Protein AF-G8U116-F1 (afdb_monomer)

Organism: Sulfobacillu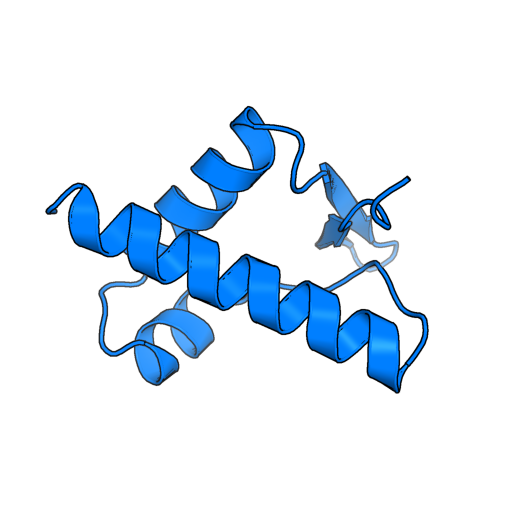s acidophilus (strain ATCC 700253 / DSM 10332 / NAL) (NCBI:txid679936)

Mean predicted aligned error: 3.7 Å

Nearest PDB structures (foldseek):
  8c7u-assembly1_C  TM=6.505E-01  e=3.101E-02  Enterococcus faecalis V583
  5ey2-assembly1_C  TM=5.864E-01  e=1.483E-02  Bacillus cereus ATCC 14579
  5ey2-assembly1_D  TM=5.858E-01  e=1.695E-02  Bacillus cereus ATCC 14579
  2b0l-assembly1_B-2  TM=5.617E-01  e=2.900E-02  Bacillus subtilis
  8c7u-assembly1_B  TM=6.507E-01  e=1.038E-01  Enterococcus faecalis V583

pLDDT: mean 91.06, std 7.83, range [50.66, 96.75]

Sequence (78 aa):
MKEENIKHAAEALDDWFRERYAKTGETDAIIDPTVWATVLGVHPAVVIAAVVWLTAKGRLQRIIRPEGRQAYRWPPAR

Foldseek 3Di:
DDPVLLVVLLVVVLVVLVVCCVVPVAQKAADDLVVSCVVSVHDSVSNVSNVVVCVVVVQWDWDQDPVRGIMIGGDDDD

Structure (mmCIF, N/CA/C/O backbone):
data_AF-G8U116-F1
#
_entry.id   AF-G8U116-F1
#
loop_
_atom_site.group_PDB
_atom_site.id
_atom_site.type_symbol
_atom_site.label_atom_id
_atom_site.label_alt_id
_atom_site.label_comp_id
_atom_site.label_asym_id
_atom_site.label_entity_id
_atom_site.label_seq_id
_atom_site.pdbx_PDB_ins_code
_atom_site.Cartn_x
_atom_site.Cartn_y
_atom_site.Cartn_z
_atom_site.occupancy
_atom_site.B_iso_or_equiv
_atom_site.auth_seq_id
_atom_site.auth_comp_id
_atom_site.auth_asym_id
_atom_site.auth_atom_id
_atom_site.pdbx_PDB_model_num
ATOM 1 N N . MET A 1 1 ? 9.583 0.257 -18.534 1.00 68.38 1 MET A N 1
ATOM 2 C CA . MET A 1 1 ? 8.415 0.226 -17.621 1.00 68.38 1 MET A CA 1
ATOM 3 C C . MET A 1 1 ? 7.241 0.850 -18.350 1.00 68.38 1 MET A C 1
ATOM 5 O O . MET A 1 1 ? 7.433 1.922 -18.905 1.00 68.38 1 MET A O 1
ATOM 9 N N . LYS A 1 2 ? 6.086 0.179 -18.416 1.00 81.62 2 LYS A N 1
ATOM 10 C CA . LYS A 1 2 ? 4.886 0.712 -19.084 1.00 81.62 2 LYS A CA 1
ATOM 11 C C . LYS A 1 2 ? 4.020 1.466 -18.073 1.00 81.62 2 LYS A C 1
ATOM 13 O O . LYS A 1 2 ? 3.857 0.983 -16.955 1.00 81.62 2 LYS A O 1
ATOM 18 N N . GLU A 1 3 ? 3.473 2.615 -18.465 1.00 84.75 3 GLU A N 1
ATOM 19 C CA . GLU A 1 3 ? 2.593 3.444 -17.620 1.00 84.75 3 GLU A CA 1
ATOM 20 C C . GLU A 1 3 ? 1.345 2.677 -17.150 1.00 84.75 3 GLU A C 1
ATOM 22 O O . GLU A 1 3 ? 0.908 2.832 -16.012 1.00 84.75 3 GLU A O 1
ATOM 27 N N . GLU A 1 4 ? 0.823 1.784 -17.992 1.00 90.12 4 GLU A N 1
ATOM 28 C CA . GLU A 1 4 ? -0.325 0.921 -17.684 1.00 90.12 4 GLU A CA 1
ATOM 29 C C . GLU A 1 4 ? -0.086 0.052 -16.442 1.00 90.12 4 GLU A C 1
ATOM 31 O O . GLU A 1 4 ? -0.960 -0.055 -15.586 1.00 90.12 4 GLU A O 1
ATOM 36 N N . ASN A 1 5 ? 1.128 -0.485 -16.274 1.00 91.75 5 ASN A N 1
ATOM 37 C CA . ASN A 1 5 ? 1.464 -1.306 -15.108 1.00 91.75 5 ASN A CA 1
ATOM 38 C C . ASN A 1 5 ? 1.445 -0.487 -13.811 1.00 91.75 5 ASN A C 1
ATOM 40 O O . ASN A 1 5 ? 1.109 -1.018 -12.757 1.00 91.75 5 ASN A O 1
ATOM 44 N N . ILE A 1 6 ? 1.816 0.796 -13.879 1.00 93.00 6 ILE A N 1
ATOM 45 C CA . ILE A 1 6 ? 1.819 1.695 -12.718 1.00 93.00 6 ILE A CA 1
ATOM 46 C C . ILE A 1 6 ? 0.382 2.029 -12.318 1.00 93.00 6 ILE A C 1
ATOM 48 O O . ILE A 1 6 ? 0.066 1.983 -11.133 1.00 93.00 6 ILE A O 1
ATOM 52 N N . LYS A 1 7 ? -0.491 2.329 -13.290 1.00 93.94 7 LYS A N 1
ATOM 53 C CA . LYS A 1 7 ? -1.913 2.600 -13.029 1.00 93.94 7 LYS A CA 1
ATOM 54 C C . LYS A 1 7 ? -2.612 1.383 -12.435 1.00 93.94 7 LYS A C 1
ATOM 56 O O . LYS A 1 7 ? -3.228 1.510 -11.386 1.00 93.94 7 LYS A O 1
ATOM 61 N N . HIS A 1 8 ? -2.421 0.207 -13.030 1.00 93.94 8 HIS A N 1
ATOM 62 C CA . HIS A 1 8 ? -3.024 -1.025 -12.528 1.00 93.94 8 HIS A CA 1
ATOM 63 C C . HIS A 1 8 ? -2.530 -1.377 -11.113 1.00 93.94 8 HIS A C 1
ATOM 65 O O . HIS A 1 8 ? -3.326 -1.709 -10.239 1.00 93.94 8 HIS A O 1
ATOM 71 N N . ALA A 1 9 ? -1.227 -1.226 -10.839 1.00 95.56 9 ALA A N 1
ATOM 72 C CA . ALA A 1 9 ? -0.697 -1.411 -9.488 1.00 95.56 9 ALA A CA 1
ATOM 73 C C . ALA A 1 9 ? -1.237 -0.367 -8.492 1.00 95.56 9 ALA A C 1
ATOM 75 O O . ALA A 1 9 ? -1.457 -0.692 -7.328 1.00 95.56 9 ALA A O 1
ATOM 76 N N . ALA A 1 10 ? -1.459 0.877 -8.928 1.00 95.19 10 ALA A N 1
ATOM 77 C CA . ALA A 1 10 ? -2.038 1.926 -8.092 1.00 95.19 10 ALA A CA 1
ATOM 78 C C . ALA A 1 10 ? -3.509 1.647 -7.753 1.00 95.19 10 ALA A C 1
ATOM 80 O O . ALA A 1 10 ? -3.899 1.817 -6.603 1.00 95.19 10 ALA A O 1
ATOM 81 N N . GLU A 1 11 ? -4.301 1.192 -8.723 1.00 95.06 11 GLU A N 1
ATOM 82 C CA . GLU A 1 11 ? -5.695 0.780 -8.517 1.00 95.06 11 GLU A CA 1
ATOM 83 C C . GLU A 1 11 ? -5.778 -0.394 -7.537 1.00 95.06 11 GLU A C 1
ATOM 85 O O . GLU A 1 11 ? -6.489 -0.306 -6.540 1.00 95.06 11 GLU A O 1
ATOM 90 N N . ALA A 1 12 ? -4.955 -1.430 -7.730 1.00 95.56 12 ALA A N 1
ATOM 91 C CA . ALA A 1 12 ? -4.912 -2.578 -6.826 1.00 95.56 12 ALA A CA 1
ATOM 92 C C . ALA A 1 12 ? -4.517 -2.198 -5.384 1.00 95.56 12 ALA A C 1
ATOM 94 O O . ALA A 1 12 ? -5.066 -2.733 -4.420 1.00 95.56 12 ALA A O 1
ATOM 95 N N . LEU A 1 13 ? -3.570 -1.266 -5.220 1.00 95.06 13 LEU A N 1
ATOM 96 C CA . LEU A 1 13 ? -3.188 -0.746 -3.904 1.00 95.06 13 LEU A CA 1
ATOM 97 C C . LEU A 1 13 ? -4.329 0.042 -3.248 1.00 95.06 13 LEU A C 1
ATOM 99 O O . LEU A 1 13 ? -4.580 -0.134 -2.057 1.00 95.06 13 LEU A O 1
ATOM 103 N N . ASP A 1 14 ? -5.007 0.909 -4.001 1.00 93.31 14 ASP A N 1
ATOM 104 C CA . ASP A 1 14 ? -6.118 1.729 -3.504 1.00 93.31 14 ASP A CA 1
ATOM 105 C C . ASP A 1 14 ? -7.321 0.864 -3.089 1.00 93.31 14 ASP A C 1
ATOM 107 O O . ASP A 1 14 ? -7.864 1.050 -1.996 1.00 93.31 14 ASP A O 1
ATOM 111 N N . ASP A 1 15 ? -7.669 -0.147 -3.892 1.00 93.94 15 ASP A N 1
ATOM 112 C CA . ASP A 1 15 ? -8.716 -1.121 -3.565 1.00 93.94 15 ASP A CA 1
ATOM 113 C C . ASP A 1 15 ? -8.384 -1.913 -2.297 1.00 93.94 15 ASP A C 1
ATOM 115 O O . ASP A 1 15 ? -9.233 -2.080 -1.418 1.00 93.94 15 ASP A O 1
ATOM 119 N N . TRP A 1 16 ? -7.129 -2.333 -2.133 1.00 94.56 16 TRP A N 1
ATOM 120 C CA . TRP A 1 16 ? -6.700 -3.016 -0.917 1.00 94.56 16 TRP A CA 1
ATOM 121 C C . TRP A 1 16 ? -6.784 -2.136 0.331 1.00 94.56 16 TRP A C 1
ATOM 123 O O . TRP A 1 16 ? -7.220 -2.614 1.382 1.00 94.56 16 TRP A O 1
ATOM 133 N N . PHE A 1 17 ? -6.408 -0.856 0.244 1.00 93.38 17 PHE A N 1
ATOM 134 C CA . PHE A 1 17 ? -6.587 0.076 1.361 1.00 93.38 17 PHE A CA 1
ATOM 135 C C . PHE A 1 17 ? -8.061 0.222 1.733 1.00 93.38 17 PHE A C 1
ATOM 137 O O . PHE A 1 17 ? -8.403 0.156 2.915 1.00 93.38 17 PHE A O 1
ATOM 144 N N . ARG A 1 18 ? -8.935 0.364 0.733 1.00 90.94 18 ARG A N 1
ATOM 145 C CA . ARG A 1 18 ? -10.383 0.459 0.929 1.00 90.94 18 ARG A CA 1
ATOM 146 C C . ARG A 1 18 ? -10.948 -0.796 1.595 1.00 90.94 18 ARG A C 1
ATOM 148 O O . ARG A 1 18 ? -11.726 -0.685 2.542 1.00 90.94 18 ARG A O 1
ATOM 155 N N . GLU A 1 19 ? -10.549 -1.981 1.141 1.00 92.88 19 GLU A N 1
ATOM 156 C CA . GLU A 1 19 ? -10.959 -3.244 1.757 1.00 92.88 19 GLU A CA 1
ATOM 157 C C . GLU A 1 19 ? -10.449 -3.393 3.189 1.00 92.88 19 GLU A C 1
ATOM 159 O O . GLU A 1 19 ? -11.198 -3.821 4.069 1.00 92.88 19 GLU A O 1
ATOM 164 N N . ARG A 1 20 ? -9.179 -3.051 3.432 1.00 92.06 20 ARG A N 1
ATOM 165 C CA . ARG A 1 20 ? -8.585 -3.073 4.770 1.00 92.06 20 ARG A CA 1
ATOM 166 C C . ARG A 1 20 ? -9.373 -2.165 5.705 1.00 92.06 20 ARG A C 1
ATOM 168 O O . ARG A 1 20 ? -9.800 -2.628 6.756 1.00 92.06 20 ARG A O 1
ATOM 175 N N . TYR A 1 21 ? -9.621 -0.923 5.296 1.00 90.25 21 TYR A N 1
ATOM 176 C CA . TYR A 1 21 ? -10.392 0.038 6.077 1.00 90.25 21 TYR A CA 1
ATOM 177 C C . TYR A 1 21 ? -11.809 -0.467 6.368 1.00 90.25 21 TYR A C 1
ATOM 179 O O . TYR A 1 21 ? -12.253 -0.409 7.510 1.00 90.25 21 TYR A O 1
ATOM 187 N N . ALA A 1 22 ? -12.499 -1.041 5.379 1.00 89.50 22 ALA A N 1
ATOM 188 C CA . ALA A 1 22 ? -13.830 -1.6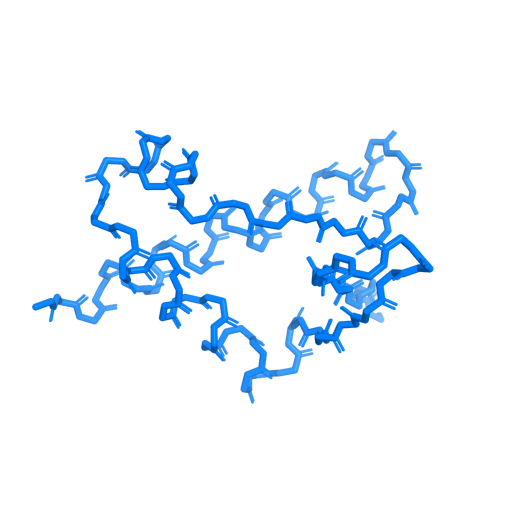13 5.582 1.00 89.50 22 ALA A CA 1
ATOM 189 C C . ALA A 1 22 ? -13.836 -2.786 6.583 1.00 89.50 22 ALA A C 1
ATOM 191 O O . ALA A 1 22 ? -14.817 -2.978 7.297 1.00 89.50 22 ALA A O 1
ATOM 192 N N . LYS A 1 23 ? -12.749 -3.568 6.643 1.00 92.44 23 LYS A N 1
ATOM 193 C CA . LYS A 1 23 ? -12.616 -4.738 7.528 1.00 92.44 23 LYS A CA 1
ATOM 194 C C . LYS A 1 23 ? -12.136 -4.384 8.938 1.00 92.44 23 LYS A C 1
ATOM 196 O O . LYS A 1 23 ? -12.560 -5.032 9.889 1.00 92.44 23 LYS A O 1
ATOM 201 N N . THR A 1 24 ? -11.237 -3.410 9.084 1.00 91.88 24 THR A N 1
ATOM 202 C CA . THR A 1 24 ? -10.540 -3.138 10.358 1.00 91.88 24 THR A CA 1
ATOM 203 C C . THR A 1 24 ? -10.753 -1.730 10.906 1.00 91.88 24 THR A C 1
ATOM 205 O O . THR A 1 24 ? -10.425 -1.478 12.061 1.00 91.88 24 THR A O 1
ATOM 208 N N . GLY A 1 25 ? -11.257 -0.796 10.098 1.00 88.81 25 GLY A N 1
ATOM 209 C CA . GLY A 1 25 ? -11.299 0.633 10.421 1.00 88.81 25 GLY A CA 1
ATOM 210 C C . GLY A 1 25 ? -9.931 1.328 10.379 1.00 88.81 25 GLY A C 1
ATOM 211 O O . GLY A 1 25 ? -9.848 2.526 10.644 1.00 88.81 25 GLY A O 1
ATOM 212 N N . GLU A 1 26 ? -8.851 0.615 10.041 1.00 89.56 26 GLU A N 1
ATOM 213 C CA . GLU A 1 26 ? -7.504 1.187 9.984 1.00 89.56 26 GLU A CA 1
ATOM 214 C C . GLU A 1 26 ? -7.237 1.877 8.645 1.00 89.56 26 GLU A C 1
ATOM 216 O O . GLU A 1 26 ? -7.437 1.303 7.575 1.00 89.56 26 GLU A O 1
ATOM 221 N N . THR A 1 27 ? -6.708 3.096 8.709 1.00 90.50 27 THR A N 1
ATOM 222 C CA . THR A 1 27 ? -6.318 3.899 7.539 1.00 90.50 27 THR A CA 1
ATOM 223 C C . THR A 1 27 ? -4.822 3.837 7.236 1.00 90.50 27 THR A C 1
ATOM 225 O O . THR A 1 27 ? -4.401 4.181 6.134 1.00 90.50 27 THR A O 1
ATOM 228 N N . ASP A 1 28 ? -4.010 3.387 8.194 1.00 91.94 28 ASP A N 1
ATOM 229 C CA . ASP A 1 28 ? -2.552 3.394 8.099 1.00 91.94 28 ASP A CA 1
ATOM 230 C C . ASP A 1 28 ? -2.025 1.990 7.801 1.00 91.94 28 ASP A C 1
ATOM 232 O O . ASP A 1 28 ? -2.273 1.057 8.567 1.00 91.94 28 ASP A O 1
ATOM 236 N N . ALA A 1 29 ? -1.210 1.841 6.757 1.00 92.56 29 ALA A N 1
ATOM 237 C CA . ALA A 1 29 ? -0.575 0.565 6.448 1.00 92.56 29 ALA A CA 1
ATOM 238 C C . ALA A 1 29 ? 0.846 0.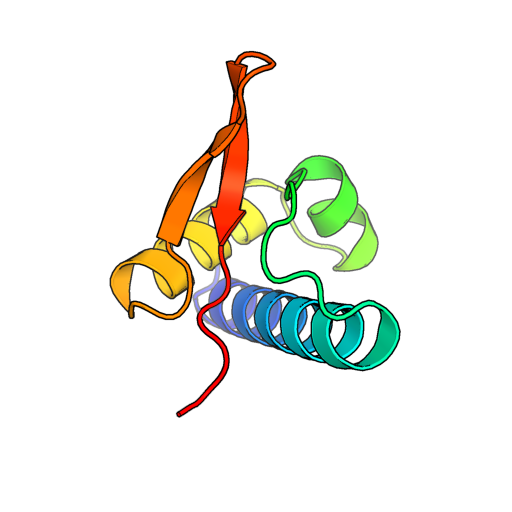711 5.891 1.00 92.56 29 ALA A C 1
ATOM 240 O O . ALA A 1 29 ? 1.217 1.721 5.291 1.00 92.56 29 ALA A O 1
ATOM 241 N N . ILE A 1 30 ? 1.654 -0.329 6.095 1.00 92.94 30 ILE A N 1
ATOM 242 C C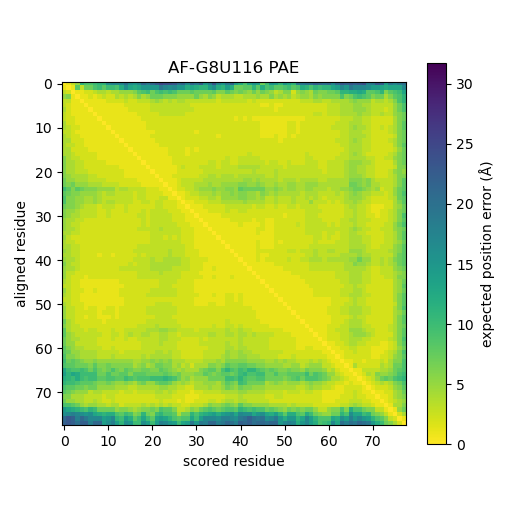A . ILE A 1 30 ? 2.989 -0.445 5.506 1.00 92.94 30 ILE A CA 1
ATOM 243 C C . ILE A 1 30 ? 2.846 -1.141 4.153 1.00 92.94 30 ILE A C 1
ATOM 245 O O . ILE A 1 30 ? 2.221 -2.197 4.059 1.00 92.94 30 ILE A O 1
ATOM 249 N N . ILE A 1 31 ? 3.449 -0.558 3.119 1.00 93.44 31 ILE A N 1
ATOM 250 C CA . ILE A 1 31 ? 3.524 -1.149 1.781 1.00 93.44 31 ILE A CA 1
ATOM 251 C C . ILE A 1 31 ? 4.950 -1.647 1.589 1.00 93.44 31 ILE A C 1
ATOM 253 O O . ILE A 1 31 ? 5.876 -0.840 1.519 1.00 93.44 31 ILE A O 1
ATOM 257 N N . ASP A 1 32 ? 5.120 -2.964 1.507 1.00 94.19 32 ASP A N 1
ATOM 258 C CA . ASP A 1 32 ? 6.382 -3.580 1.103 1.00 94.19 32 ASP A CA 1
ATOM 259 C C . ASP A 1 32 ? 6.390 -3.771 -0.426 1.00 94.19 32 ASP A C 1
ATOM 261 O O . ASP A 1 32 ? 5.600 -4.574 -0.940 1.00 94.19 32 ASP A O 1
ATOM 265 N N . PRO A 1 33 ? 7.254 -3.059 -1.177 1.00 94.19 33 PRO A N 1
ATOM 266 C CA . PRO A 1 33 ? 7.284 -3.156 -2.632 1.00 94.19 33 PRO A CA 1
ATOM 267 C C . PRO A 1 33 ? 7.588 -4.556 -3.163 1.00 94.19 33 PRO A C 1
ATOM 269 O O . PRO A 1 33 ? 7.152 -4.881 -4.261 1.00 94.19 33 PRO A O 1
ATOM 272 N N . THR A 1 34 ? 8.319 -5.381 -2.412 1.00 96.06 34 THR A N 1
ATOM 273 C CA . THR A 1 34 ? 8.709 -6.737 -2.824 1.00 96.06 34 THR A CA 1
ATOM 274 C C . THR A 1 34 ? 7.533 -7.699 -2.704 1.00 96.06 34 THR A C 1
ATOM 276 O O . THR A 1 34 ? 7.257 -8.474 -3.622 1.00 96.06 34 THR A O 1
ATOM 279 N N . VAL A 1 35 ? 6.792 -7.611 -1.596 1.00 95.69 35 VAL A N 1
ATOM 280 C CA . VAL A 1 35 ? 5.576 -8.409 -1.382 1.00 95.69 35 VAL A CA 1
ATOM 281 C C . VAL A 1 35 ? 4.537 -8.074 -2.449 1.00 95.69 35 VAL A C 1
ATOM 283 O O . VAL A 1 35 ? 4.033 -8.962 -3.131 1.00 95.69 35 VAL A O 1
ATOM 286 N N . TRP A 1 36 ? 4.274 -6.786 -2.660 1.00 95.94 36 TRP A N 1
ATOM 287 C CA . TRP A 1 36 ? 3.306 -6.329 -3.657 1.00 95.94 36 TRP A CA 1
ATOM 288 C C . TRP A 1 36 ? 3.725 -6.634 -5.092 1.00 95.94 36 TRP A C 1
ATOM 290 O O . TRP A 1 36 ? 2.885 -7.008 -5.905 1.00 95.94 36 TRP A O 1
ATOM 300 N N . ALA A 1 37 ? 5.018 -6.538 -5.402 1.00 95.44 37 ALA A N 1
ATOM 301 C CA . ALA A 1 37 ? 5.555 -6.955 -6.693 1.00 95.44 37 ALA A CA 1
ATOM 302 C C . ALA A 1 37 ? 5.256 -8.427 -6.980 1.00 95.44 37 ALA A C 1
ATOM 304 O O . ALA A 1 37 ? 4.848 -8.769 -8.088 1.00 95.44 37 ALA A O 1
ATOM 305 N N . THR A 1 38 ? 5.406 -9.276 -5.961 1.00 96.75 38 THR A N 1
ATOM 306 C CA . THR A 1 38 ? 5.136 -10.713 -6.057 1.00 96.75 38 THR A CA 1
ATOM 307 C C . THR A 1 38 ? 3.647 -10.977 -6.271 1.00 96.75 38 THR A C 1
ATOM 309 O O . THR A 1 38 ? 3.290 -11.730 -7.170 1.00 96.75 38 THR A O 1
ATOM 312 N N . VAL A 1 39 ? 2.775 -10.315 -5.500 1.00 95.12 39 VAL A N 1
ATOM 313 C CA . VAL A 1 39 ? 1.310 -10.447 -5.615 1.00 95.12 39 VAL A CA 1
ATOM 314 C C . VAL A 1 39 ? 0.800 -9.993 -6.985 1.00 95.12 39 VAL A C 1
ATOM 316 O O . VAL A 1 39 ? -0.056 -10.648 -7.570 1.00 95.12 39 VAL A O 1
ATOM 319 N N . LEU A 1 40 ? 1.329 -8.886 -7.506 1.00 94.12 40 LEU A N 1
ATOM 320 C CA . LEU A 1 40 ? 0.874 -8.288 -8.763 1.00 94.12 40 LEU A CA 1
ATOM 321 C C . LEU A 1 40 ? 1.600 -8.834 -10.004 1.00 94.12 40 LEU A C 1
ATOM 323 O O . LEU A 1 40 ? 1.240 -8.472 -11.122 1.00 94.12 40 LEU A O 1
ATOM 327 N N . GLY A 1 41 ? 2.637 -9.662 -9.836 1.00 94.81 41 GLY A N 1
ATOM 328 C CA . GLY A 1 41 ? 3.456 -10.154 -10.949 1.00 94.81 41 GLY A CA 1
ATOM 329 C C . GLY A 1 41 ? 4.219 -9.043 -11.683 1.00 94.81 41 GLY A C 1
ATOM 330 O O . GLY A 1 41 ? 4.388 -9.099 -12.901 1.00 94.81 41 GLY A O 1
ATOM 331 N N . VAL A 1 42 ? 4.663 -8.007 -10.964 1.00 95.12 42 VAL A N 1
ATOM 332 C CA . VAL A 1 42 ? 5.374 -6.843 -11.525 1.00 95.12 42 VAL A CA 1
ATOM 333 C C . VAL A 1 42 ? 6.728 -6.633 -10.853 1.00 95.12 42 VAL A C 1
ATOM 335 O O . VAL A 1 42 ? 7.032 -7.211 -9.820 1.00 95.12 42 VAL A O 1
ATOM 338 N N . HIS A 1 43 ? 7.565 -5.764 -11.419 1.00 96.56 43 HIS A N 1
ATOM 339 C CA . HIS A 1 43 ? 8.823 -5.370 -10.783 1.00 96.56 43 HIS A CA 1
ATOM 340 C C . HIS A 1 43 ? 8.567 -4.445 -9.566 1.00 96.56 43 HIS A C 1
ATOM 342 O O . HIS A 1 43 ? 7.724 -3.554 -9.683 1.00 96.56 43 HIS A O 1
ATOM 348 N N . PRO A 1 44 ? 9.324 -4.531 -8.448 1.00 96.38 44 PRO A N 1
ATOM 349 C CA . PRO A 1 44 ? 9.150 -3.657 -7.270 1.00 96.38 44 PRO A CA 1
ATOM 350 C C . PRO A 1 44 ? 9.156 -2.155 -7.573 1.00 96.38 44 PRO A C 1
ATOM 352 O O . PRO A 1 44 ? 8.416 -1.386 -6.964 1.00 96.38 44 PRO A O 1
ATOM 355 N N . ALA A 1 45 ? 9.931 -1.733 -8.575 1.00 96.12 45 ALA A N 1
ATOM 356 C CA . ALA A 1 45 ? 9.932 -0.348 -9.052 1.00 96.12 45 ALA A CA 1
ATOM 357 C C . ALA A 1 45 ? 8.550 0.140 -9.536 1.00 96.12 45 ALA A C 1
ATOM 359 O O . ALA A 1 45 ? 8.240 1.318 -9.385 1.00 96.12 45 ALA A O 1
ATOM 360 N N . VAL A 1 46 ? 7.707 -0.749 -10.078 1.00 96.25 46 VAL A N 1
ATOM 361 C CA . VAL A 1 46 ? 6.330 -0.422 -10.486 1.00 96.25 46 VAL A CA 1
ATOM 362 C C . VAL A 1 46 ? 5.473 -0.118 -9.262 1.00 96.25 46 VAL A C 1
ATOM 364 O O . VAL A 1 46 ? 4.740 0.864 -9.272 1.00 96.25 46 VAL A O 1
ATOM 36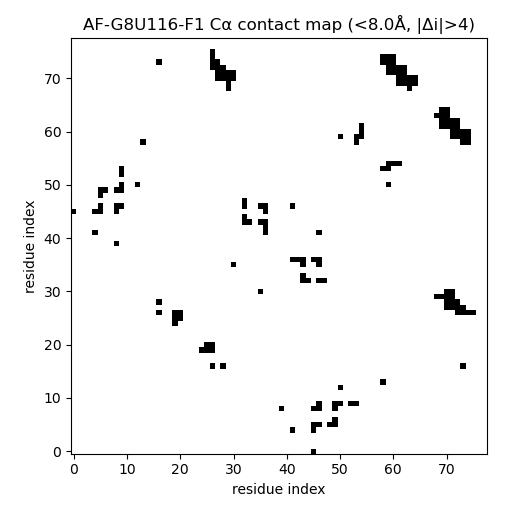7 N N . VAL A 1 47 ? 5.609 -0.905 -8.190 1.00 96.62 47 VAL A N 1
ATOM 368 C CA . VAL A 1 47 ? 4.893 -0.666 -6.929 1.00 96.62 47 VAL A CA 1
ATOM 369 C C . VAL A 1 47 ? 5.329 0.659 -6.311 1.00 96.62 47 VAL A C 1
ATOM 371 O O . VAL A 1 47 ? 4.488 1.464 -5.926 1.00 96.62 47 VAL A O 1
ATOM 374 N N . ILE A 1 48 ? 6.637 0.932 -6.272 1.00 95.94 48 ILE A N 1
ATOM 375 C CA . ILE A 1 48 ? 7.163 2.216 -5.783 1.00 95.94 48 ILE A CA 1
ATOM 376 C C . ILE A 1 48 ? 6.576 3.374 -6.600 1.00 95.94 48 ILE A C 1
ATOM 378 O O . ILE A 1 48 ? 6.078 4.340 -6.025 1.00 95.94 48 ILE A O 1
ATOM 382 N N . ALA A 1 49 ? 6.581 3.266 -7.931 1.00 96.19 49 ALA A N 1
ATOM 383 C CA . ALA A 1 49 ? 6.011 4.284 -8.806 1.00 96.19 49 ALA A CA 1
ATOM 384 C C . ALA A 1 49 ? 4.499 4.464 -8.588 1.00 96.19 49 ALA A C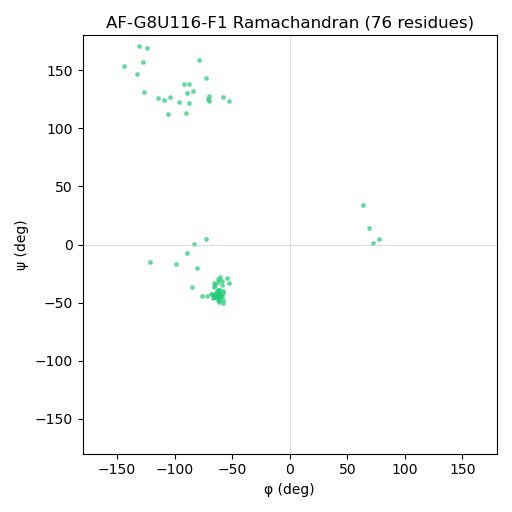 1
ATOM 386 O O . ALA A 1 49 ? 4.021 5.596 -8.575 1.00 96.19 49 ALA A O 1
ATOM 387 N N . ALA A 1 50 ? 3.756 3.379 -8.359 1.00 96.25 50 ALA A N 1
ATOM 388 C CA . ALA A 1 50 ? 2.327 3.419 -8.063 1.00 96.25 50 ALA A CA 1
ATOM 389 C C . ALA A 1 50 ? 2.038 4.139 -6.739 1.00 96.25 50 ALA A C 1
ATOM 391 O O . ALA A 1 50 ? 1.171 5.009 -6.677 1.00 96.25 50 ALA A O 1
ATOM 392 N N . VAL A 1 51 ? 2.819 3.857 -5.695 1.00 95.38 51 VAL A N 1
ATOM 393 C CA . VAL A 1 51 ? 2.712 4.541 -4.399 1.00 95.38 51 VAL A CA 1
ATOM 394 C C . VAL A 1 51 ? 3.031 6.032 -4.521 1.00 95.38 51 VAL A C 1
ATOM 396 O O . VAL A 1 51 ? 2.306 6.870 -3.977 1.00 95.38 51 VAL A O 1
ATOM 399 N N . VAL A 1 52 ? 4.086 6.385 -5.262 1.00 95.06 52 VAL A N 1
ATOM 400 C CA . VAL A 1 52 ? 4.429 7.786 -5.552 1.00 95.06 52 VAL A CA 1
ATOM 401 C C . VAL A 1 52 ? 3.290 8.469 -6.307 1.00 95.06 52 VAL A C 1
ATOM 403 O O . VAL A 1 52 ? 2.902 9.579 -5.949 1.00 95.06 52 VAL A O 1
ATOM 406 N N . TRP A 1 53 ? 2.708 7.798 -7.300 1.00 94.25 53 TRP A N 1
ATOM 407 C CA . TRP A 1 53 ? 1.589 8.316 -8.082 1.00 94.25 53 TRP A CA 1
ATOM 408 C C . TRP A 1 53 ? 0.337 8.555 -7.226 1.00 94.25 53 TRP A C 1
ATOM 410 O O . TRP A 1 53 ? -0.262 9.628 -7.304 1.00 94.25 53 TRP A O 1
ATOM 420 N N . LEU A 1 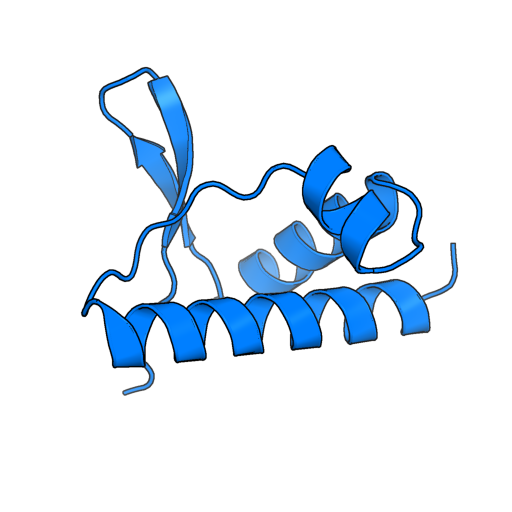54 ? -0.026 7.611 -6.351 1.00 94.12 54 LEU A N 1
ATOM 421 C CA . LEU A 1 54 ? -1.135 7.774 -5.403 1.00 94.12 54 LEU A CA 1
ATOM 422 C C . LEU A 1 54 ? -0.878 8.922 -4.420 1.00 94.12 54 LEU A C 1
ATOM 424 O O . LEU A 1 54 ? -1.787 9.698 -4.121 1.00 94.12 54 LEU A O 1
ATOM 428 N N . THR A 1 55 ? 0.364 9.073 -3.958 1.00 93.56 55 THR A N 1
ATOM 429 C CA . THR A 1 55 ? 0.757 10.168 -3.060 1.00 93.56 55 THR A CA 1
ATOM 430 C C . THR A 1 55 ? 0.653 11.525 -3.757 1.00 93.56 55 THR A C 1
ATOM 432 O O . THR A 1 55 ? 0.076 12.460 -3.208 1.00 93.56 55 THR A O 1
ATOM 435 N N . ALA A 1 56 ? 1.138 11.628 -4.997 1.00 92.69 56 ALA A N 1
ATOM 436 C CA . ALA A 1 56 ? 1.054 12.846 -5.805 1.00 92.69 56 ALA A CA 1
ATOM 437 C C . ALA A 1 56 ? -0.398 13.261 -6.097 1.00 92.69 56 ALA A C 1
ATOM 439 O O . ALA A 1 56 ? -0.696 14.448 -6.205 1.00 92.69 56 ALA A O 1
ATOM 440 N N . LYS A 1 57 ? -1.316 12.291 -6.177 1.00 91.06 57 LYS A N 1
ATOM 441 C CA . LYS A 1 57 ? -2.760 12.526 -6.318 1.00 91.06 57 LYS A CA 1
ATOM 442 C C . LYS A 1 57 ? -3.490 12.804 -5.000 1.00 91.06 57 LYS A C 1
ATOM 444 O O . LYS A 1 57 ? -4.707 12.959 -5.013 1.00 91.06 57 LYS A O 1
ATOM 449 N N . GLY A 1 58 ? -2.788 12.815 -3.867 1.00 90.94 58 GLY A N 1
ATOM 450 C CA . GLY A 1 58 ? -3.395 12.982 -2.545 1.00 90.94 58 GLY A CA 1
ATOM 451 C C . GLY A 1 58 ? -4.255 11.795 -2.092 1.00 90.94 58 GLY A C 1
ATOM 452 O O . GLY A 1 58 ? -5.006 11.926 -1.130 1.00 90.94 58 GLY A O 1
ATOM 453 N N . ARG A 1 59 ? -4.150 10.640 -2.767 1.00 91.38 59 ARG A N 1
ATOM 454 C CA . ARG A 1 59 ? -4.836 9.386 -2.400 1.00 91.38 59 ARG A CA 1
ATOM 455 C C . ARG A 1 59 ? -4.112 8.634 -1.288 1.00 91.38 59 ARG A C 1
ATOM 457 O O . ARG A 1 59 ? -4.726 7.823 -0.614 1.00 91.38 59 ARG A O 1
ATOM 464 N N . LEU A 1 60 ? -2.826 8.909 -1.081 1.00 93.69 60 LEU A N 1
ATOM 465 C CA . LEU A 1 60 ? -2.054 8.428 0.061 1.00 93.69 60 LEU A CA 1
ATOM 466 C C . LEU A 1 60 ? -1.261 9.579 0.675 1.00 93.69 60 LEU A C 1
ATOM 468 O O . LEU A 1 60 ? -0.783 10.468 -0.027 1.00 93.69 60 LEU A O 1
ATOM 472 N N . GLN A 1 61 ? -1.083 9.541 1.990 1.00 93.69 61 GLN A N 1
ATOM 473 C CA . GLN A 1 61 ? -0.182 10.431 2.711 1.00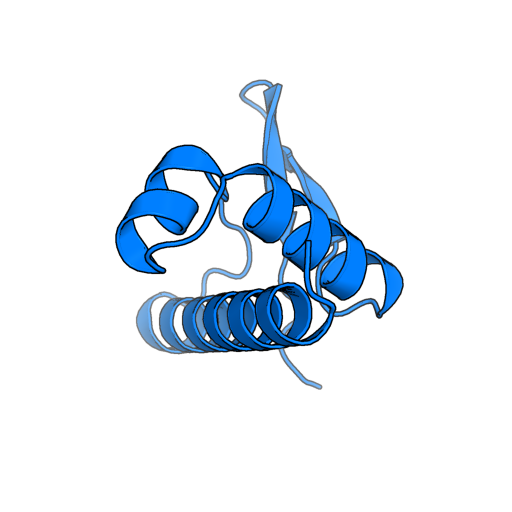 93.69 61 GLN A CA 1
ATOM 474 C C . GLN A 1 61 ? 0.958 9.618 3.308 1.00 93.69 61 GLN A C 1
ATOM 476 O O . GLN A 1 61 ? 0.735 8.651 4.037 1.00 93.69 61 GLN A O 1
ATOM 481 N N . ARG A 1 62 ? 2.197 10.012 3.013 1.00 92.88 62 ARG A N 1
ATOM 482 C CA . ARG A 1 62 ? 3.373 9.395 3.626 1.00 92.88 62 ARG A CA 1
ATOM 483 C C . ARG A 1 62 ? 3.454 9.810 5.094 1.00 92.88 62 ARG A C 1
ATOM 485 O O . ARG A 1 62 ? 3.518 11.000 5.388 1.00 92.88 62 ARG A O 1
ATOM 492 N N . ILE A 1 63 ? 3.524 8.829 5.986 1.00 93.69 63 ILE A N 1
ATOM 493 C CA . ILE A 1 63 ? 3.718 9.027 7.424 1.00 93.69 63 ILE A CA 1
ATOM 494 C C . ILE A 1 63 ? 4.901 8.185 7.914 1.00 93.69 63 ILE A C 1
ATOM 496 O O . ILE A 1 63 ? 5.285 7.193 7.291 1.00 93.69 63 ILE A O 1
ATOM 500 N N . ILE A 1 64 ? 5.491 8.583 9.038 1.00 90.56 64 ILE A N 1
ATOM 501 C CA . ILE A 1 64 ? 6.491 7.783 9.749 1.00 90.56 64 ILE A CA 1
ATOM 502 C C . ILE A 1 64 ? 5.827 7.301 11.031 1.00 90.56 64 ILE A C 1
ATOM 504 O O . ILE A 1 64 ? 5.299 8.110 11.795 1.00 90.56 64 ILE A O 1
ATOM 508 N N . ARG A 1 65 ? 5.811 5.986 11.244 1.00 85.44 65 ARG A N 1
ATOM 509 C CA . ARG A 1 65 ? 5.296 5.409 12.486 1.00 85.44 65 ARG A CA 1
ATOM 510 C C . ARG A 1 65 ? 6.334 5.516 13.617 1.00 85.44 65 ARG A C 1
ATOM 512 O O . ARG A 1 65 ? 7.522 5.651 13.317 1.00 85.44 65 ARG A O 1
ATOM 519 N N . PRO A 1 66 ? 5.926 5.444 14.900 1.00 84.94 66 PRO A N 1
ATOM 520 C CA . PRO A 1 66 ? 6.832 5.585 16.047 1.00 84.94 66 PRO A CA 1
ATOM 521 C C . PRO A 1 66 ? 8.027 4.621 16.036 1.00 84.94 66 PRO A C 1
ATOM 523 O O . PRO A 1 66 ? 9.099 4.968 16.517 1.00 84.94 66 PRO A O 1
ATOM 526 N N . GLU A 1 67 ? 7.877 3.442 15.430 1.00 87.75 67 GLU A N 1
ATOM 527 C CA . GLU A 1 67 ? 8.948 2.461 15.227 1.00 87.75 67 GLU A CA 1
ATOM 528 C C . GLU A 1 67 ? 9.985 2.852 14.149 1.00 87.75 67 GLU A C 1
ATOM 530 O O . GLU A 1 67 ? 10.839 2.044 13.788 1.00 87.75 67 GLU A O 1
ATOM 535 N N . GLY A 1 68 ? 9.895 4.056 13.574 1.00 86.25 68 GLY A N 1
ATOM 536 C CA . GLY A 1 68 ? 10.792 4.548 12.523 1.00 86.25 68 GLY A CA 1
ATOM 537 C C . GLY A 1 68 ? 10.507 3.979 11.129 1.00 86.25 68 GLY A C 1
ATOM 538 O O . GLY A 1 68 ? 11.246 4.256 10.185 1.00 86.25 68 GLY A O 1
ATOM 539 N N . ARG A 1 69 ? 9.436 3.191 10.966 1.00 87.75 69 ARG A N 1
ATOM 540 C CA . ARG A 1 69 ? 9.053 2.603 9.675 1.00 87.75 69 ARG A CA 1
ATOM 541 C C . ARG A 1 69 ? 8.168 3.552 8.873 1.00 87.75 69 ARG A C 1
ATOM 543 O O . ARG A 1 69 ? 7.239 4.168 9.399 1.00 87.75 69 ARG A O 1
ATOM 550 N N . GLN A 1 70 ? 8.436 3.624 7.572 1.00 89.81 70 GLN A N 1
ATOM 551 C CA . GLN A 1 70 ? 7.593 4.347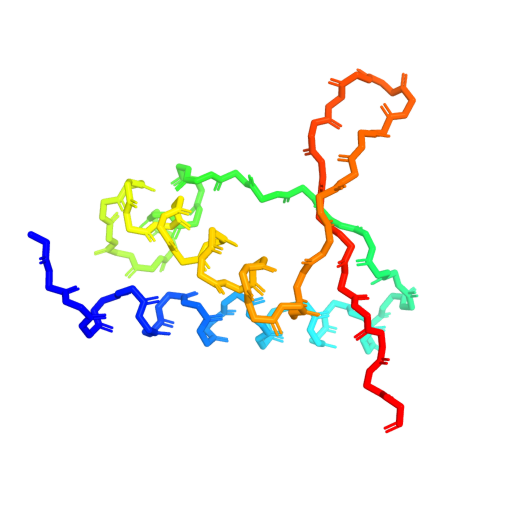 6.626 1.00 89.81 70 GLN A CA 1
ATOM 552 C C . GLN A 1 70 ? 6.268 3.604 6.432 1.00 89.81 70 GLN A C 1
ATOM 554 O O . GLN A 1 70 ? 6.248 2.414 6.116 1.00 89.81 70 GLN A O 1
ATOM 559 N N . ALA A 1 71 ? 5.167 4.329 6.593 1.00 93.12 71 ALA A N 1
ATOM 560 C CA . ALA A 1 71 ? 3.821 3.851 6.324 1.00 93.12 71 ALA A CA 1
ATOM 561 C C . ALA A 1 71 ? 3.063 4.869 5.467 1.00 93.12 71 ALA A C 1
ATOM 563 O O . ALA A 1 71 ? 3.521 5.990 5.220 1.00 93.12 71 ALA A O 1
ATOM 564 N N . TYR A 1 72 ? 1.893 4.459 5.002 1.00 94.38 72 TYR A N 1
ATOM 565 C CA . TYR A 1 72 ? 1.021 5.273 4.177 1.00 94.38 72 TYR A CA 1
ATOM 566 C C . TYR A 1 72 ? -0.360 5.309 4.803 1.00 94.38 72 TYR A C 1
ATOM 568 O O . TYR A 1 72 ? -0.910 4.272 5.179 1.00 94.38 72 TYR A O 1
ATOM 576 N N . ARG A 1 73 ? -0.886 6.522 4.926 1.00 93.94 73 ARG A N 1
ATOM 577 C CA . ARG A 1 73 ? -2.236 6.801 5.388 1.00 93.94 73 ARG A CA 1
ATOM 578 C C . ARG A 1 73 ? -3.147 6.979 4.190 1.00 93.94 73 ARG A C 1
ATOM 580 O O . ARG A 1 73 ? -2.916 7.864 3.364 1.00 93.94 73 ARG A O 1
ATOM 587 N N . TRP A 1 74 ? -4.188 6.169 4.131 1.00 91.75 74 TRP A N 1
ATOM 588 C CA . TRP A 1 74 ? -5.275 6.317 3.182 1.00 91.75 74 TRP A CA 1
ATOM 589 C C . TRP A 1 74 ? -6.337 7.258 3.767 1.00 91.75 74 TRP A C 1
ATOM 591 O O . TRP A 1 74 ? -6.835 7.007 4.868 1.00 91.75 74 TRP A O 1
ATOM 601 N N . PRO A 1 75 ? -6.663 8.378 3.101 1.00 81.19 75 PRO A N 1
ATOM 602 C CA . PRO A 1 75 ? -7.726 9.253 3.552 1.00 81.19 75 PRO A CA 1
ATOM 603 C C . PRO A 1 75 ? -9.062 8.529 3.330 1.00 81.19 75 PRO A C 1
ATOM 605 O O . PRO A 1 75 ? -9.351 8.155 2.191 1.00 81.19 75 PRO A O 1
ATOM 608 N N . PRO A 1 76 ? -9.891 8.336 4.372 1.00 65.69 76 PRO A N 1
ATOM 609 C CA . PRO A 1 76 ? -11.234 7.821 4.160 1.00 65.69 76 PRO A CA 1
ATOM 610 C C . PRO A 1 76 ? -11.947 8.787 3.210 1.00 65.69 76 PRO A C 1
ATOM 612 O O . PRO A 1 76 ? -11.907 10.005 3.415 1.00 65.69 76 PRO A O 1
ATOM 615 N N . ALA A 1 77 ? -12.506 8.254 2.122 1.00 60.31 77 ALA A N 1
ATOM 616 C CA . ALA A 1 77 ? -13.253 9.054 1.160 1.00 60.31 77 ALA A CA 1
ATOM 617 C C . ALA A 1 77 ? -14.325 9.858 1.918 1.00 60.31 77 ALA A C 1
ATOM 619 O O . ALA A 1 77 ? -15.090 9.279 2.690 1.00 60.31 77 ALA A O 1
ATOM 620 N N . ARG A 1 78 ? -14.290 11.188 1.759 1.00 50.66 78 ARG A N 1
ATOM 621 C CA . ARG A 1 78 ? -15.294 12.105 2.311 1.00 50.66 78 ARG A CA 1
ATOM 622 C C . ARG A 1 78 ? -16.667 11.840 1.715 1.00 50.66 78 ARG A C 1
ATOM 624 O O . ARG A 1 78 ? -16.709 11.520 0.506 1.00 50.66 78 ARG A O 1
#

Radius of gyration: 12.07 Å; Cα contacts (8 Å, |Δi|>4): 87; chains: 1; bounding box: 26×24×35 Å

Solvent-accessible surface area (backbone atoms only — not comparable to full-atom values): 4439 Å² total; per-residue (Å²): 137,61,71,66,57,24,52,53,45,31,51,54,52,52,52,48,49,53,52,45,26,76,74,70,70,50,47,69,45,71,80,56,38,64,62,50,11,62,77,69,75,48,58,38,69,40,40,51,50,11,53,52,50,35,36,76,68,66,57,30,42,86,44,74,45,96,89,73,44,70,30,37,32,44,69,77,85,126

Secondary structure (DSSP, 8-state):
--HHHHHHHHHHHHHHHHHHHHHH---EE---HHHHHHHHTS-HHHHHHHHHHHHHTTS-EEEE-TTS-EEEEPPPP-